Protein AF-A0A4U7D374-F1 (afdb_monomer_lite)

Radius of gyration: 14.39 Å; chains: 1; bounding box: 39×31×36 Å

pLDDT: mean 95.57, std 4.12, range [80.75, 98.75]

Structure (mmCIF, N/CA/C/O backbone):
data_AF-A0A4U7D374-F1
#
_entry.id   AF-A0A4U7D374-F1
#
loop_
_atom_site.group_PDB
_atom_site.id
_atom_site.type_symbol
_atom_site.label_atom_id
_atom_site.label_alt_id
_atom_site.label_comp_id
_atom_site.label_asym_id
_atom_site.label_entity_id
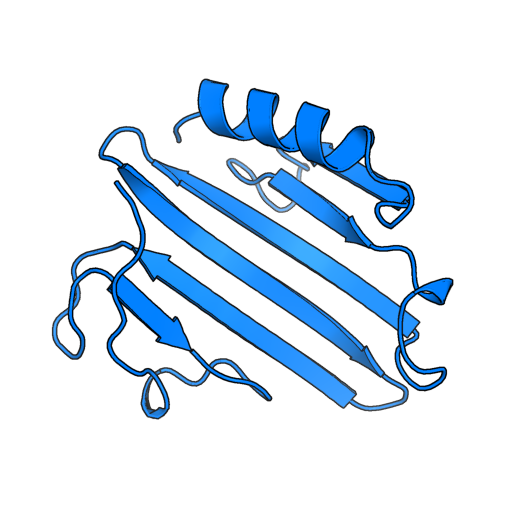_atom_site.label_seq_id
_atom_site.pdbx_PDB_ins_code
_atom_site.Cartn_x
_atom_site.Cartn_y
_atom_site.Cartn_z
_atom_site.occupancy
_atom_site.B_iso_or_equiv
_atom_site.auth_seq_id
_atom_site.auth_comp_id
_atom_site.auth_asym_id
_atom_site.auth_atom_id
_atom_site.pdbx_PDB_model_num
ATOM 1 N N . VAL A 1 1 ? 6.293 4.424 -13.997 1.00 95.56 1 VAL A N 1
ATOM 2 C CA . VAL A 1 1 ? 5.115 3.843 -13.308 1.00 95.56 1 VAL A CA 1
ATOM 3 C C . VAL A 1 1 ? 4.312 2.996 -14.286 1.00 95.56 1 VAL A C 1
ATOM 5 O O . VAL A 1 1 ? 4.240 3.368 -15.451 1.00 95.56 1 VAL A O 1
ATOM 8 N N . ASP A 1 2 ? 3.734 1.878 -13.850 1.00 98.31 2 ASP A N 1
ATOM 9 C CA . ASP A 1 2 ? 2.709 1.163 -14.621 1.00 98.31 2 ASP A CA 1
ATOM 10 C C . ASP A 1 2 ? 1.335 1.803 -14.368 1.00 98.31 2 ASP A C 1
ATOM 12 O O . ASP A 1 2 ? 0.600 1.471 -13.434 1.00 98.31 2 ASP A O 1
ATOM 16 N N . GLU A 1 3 ? 1.007 2.789 -15.197 1.00 98.25 3 GLU A N 1
ATOM 17 C CA . GLU A 1 3 ? -0.244 3.535 -15.104 1.00 98.25 3 GLU A CA 1
ATOM 18 C C . GLU A 1 3 ? -1.477 2.685 -15.439 1.00 98.25 3 GLU A C 1
ATOM 20 O O . GLU A 1 3 ? -2.541 2.891 -14.848 1.00 98.25 3 GLU A O 1
ATOM 25 N N . ALA A 1 4 ? -1.357 1.731 -16.365 1.00 98.38 4 ALA A N 1
ATOM 26 C CA . ALA A 1 4 ? -2.477 0.893 -16.777 1.00 98.38 4 ALA A CA 1
ATOM 27 C C . ALA A 1 4 ? -2.954 0.025 -15.605 1.00 98.38 4 ALA A C 1
ATOM 29 O O . ALA A 1 4 ? -4.156 -0.008 -15.312 1.00 98.38 4 ALA A O 1
ATOM 30 N N . THR A 1 5 ? -2.009 -0.579 -14.880 1.00 98.31 5 THR A N 1
ATOM 31 C CA . THR A 1 5 ? -2.282 -1.340 -13.657 1.00 98.31 5 THR A CA 1
ATOM 32 C C . THR A 1 5 ? -2.910 -0.459 -12.577 1.00 98.31 5 THR A C 1
ATOM 34 O O . THR A 1 5 ? -3.952 -0.818 -12.028 1.00 98.31 5 THR A O 1
ATOM 37 N N . LEU A 1 6 ? -2.372 0.737 -12.309 1.00 98.69 6 LEU A N 1
ATOM 38 C CA . LEU A 1 6 ? -2.948 1.630 -11.292 1.00 98.69 6 LEU A CA 1
ATOM 39 C C . LEU A 1 6 ? -4.353 2.135 -11.662 1.00 98.69 6 LEU A C 1
ATOM 41 O O . LEU A 1 6 ? -5.219 2.226 -10.791 1.00 98.69 6 LEU A O 1
ATOM 45 N N . ARG A 1 7 ? -4.633 2.405 -12.945 1.00 98.69 7 ARG A N 1
ATOM 46 C CA . ARG A 1 7 ? -5.988 2.739 -13.426 1.00 98.69 7 ARG A CA 1
ATOM 47 C C . ARG A 1 7 ? -6.956 1.572 -13.263 1.00 98.69 7 ARG A C 1
ATOM 49 O O . ARG A 1 7 ? -8.115 1.791 -12.909 1.00 98.69 7 ARG A O 1
ATOM 56 N N . TYR A 1 8 ? -6.508 0.350 -13.548 1.00 98.56 8 TYR A N 1
ATOM 57 C CA . TYR A 1 8 ? -7.304 -0.855 -13.327 1.00 98.56 8 TYR A CA 1
ATOM 58 C C . TYR A 1 8 ? -7.638 -1.029 -11.843 1.00 98.56 8 TYR A C 1
ATOM 60 O O . TYR A 1 8 ? -8.816 -1.132 -11.500 1.00 98.56 8 TYR A O 1
ATOM 68 N N . LEU A 1 9 ? -6.628 -0.964 -10.971 1.00 98.44 9 LEU A N 1
ATOM 69 C CA . LEU A 1 9 ? -6.801 -1.086 -9.525 1.00 98.44 9 LEU A CA 1
ATOM 70 C C . LEU A 1 9 ? -7.70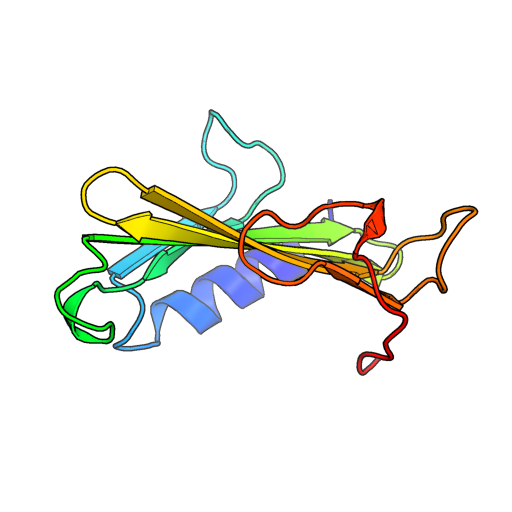0 0.017 -8.967 1.00 98.44 9 LEU A C 1
ATOM 72 O O . LEU A 1 9 ? -8.598 -0.285 -8.191 1.00 98.44 9 LEU A O 1
ATOM 76 N N . GLY A 1 10 ? -7.544 1.267 -9.413 1.00 98.69 10 GLY A N 1
ATOM 77 C CA . GLY A 1 10 ? -8.418 2.367 -8.999 1.00 98.69 10 GLY A CA 1
ATOM 78 C C . GLY A 1 10 ? -9.895 2.080 -9.287 1.00 98.69 10 GLY A C 1
ATOM 79 O O . GLY A 1 10 ? -10.741 2.249 -8.416 1.00 98.69 10 GLY A O 1
ATOM 80 N N . ARG A 1 11 ? -10.218 1.547 -10.474 1.00 98.62 11 ARG A N 1
ATOM 81 C CA . ARG A 1 11 ? -11.595 1.128 -10.793 1.00 98.62 11 ARG A CA 1
ATOM 82 C C . ARG A 1 11 ? -12.055 -0.084 -9.986 1.00 98.62 11 ARG A C 1
ATOM 84 O O . ARG A 1 11 ? -13.233 -0.163 -9.661 1.00 98.62 11 ARG A O 1
ATOM 91 N N . ALA A 1 12 ? -11.166 -1.039 -9.719 1.00 98.44 12 ALA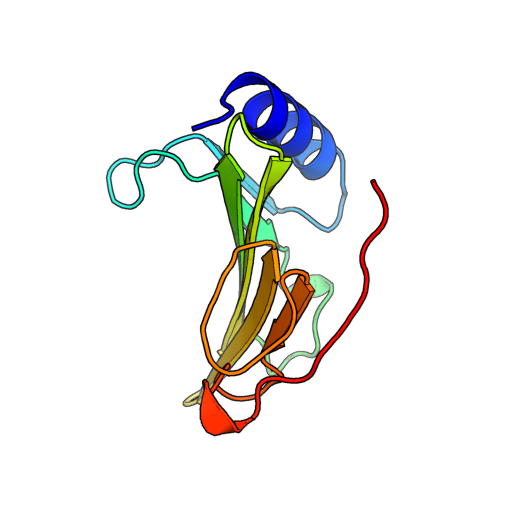 A N 1
ATOM 92 C CA . ALA A 1 12 ? -11.495 -2.232 -8.946 1.00 98.44 12 ALA A CA 1
ATOM 93 C C . ALA A 1 12 ? -11.802 -1.881 -7.481 1.00 98.44 12 ALA A C 1
ATOM 95 O O . ALA A 1 12 ? -12.838 -2.298 -6.970 1.00 98.44 12 ALA A O 1
ATOM 96 N N . PHE A 1 13 ? -10.962 -1.057 -6.847 1.00 98.38 13 PHE A N 1
ATOM 97 C CA . PHE A 1 13 ? -11.194 -0.540 -5.498 1.00 98.38 13 PHE A CA 1
ATOM 98 C C . PHE A 1 13 ? -12.453 0.319 -5.428 1.00 98.38 13 PHE A C 1
ATOM 100 O O . PHE A 1 13 ? -13.262 0.110 -4.540 1.00 98.38 13 PHE A O 1
ATOM 107 N N . GLY A 1 14 ? -12.687 1.215 -6.390 1.00 98.12 14 GLY A N 1
ATOM 108 C CA . GLY A 1 14 ? -13.876 2.078 -6.387 1.00 98.12 14 GLY A CA 1
ATOM 109 C C . GLY A 1 14 ? -15.225 1.353 -6.533 1.00 98.12 14 GLY A C 1
ATOM 110 O O . GLY A 1 14 ? -16.259 2.008 -6.527 1.00 98.12 14 GLY A O 1
ATOM 111 N N . ARG A 1 15 ? -15.236 0.024 -6.704 1.00 98.12 15 ARG A N 1
ATOM 112 C CA . ARG A 1 15 ? -16.446 -0.821 -6.720 1.00 98.12 15 ARG A CA 1
ATOM 113 C C . ARG A 1 15 ? -16.672 -1.576 -5.407 1.00 98.12 15 ARG A C 1
ATOM 115 O O . ARG A 1 15 ? -17.556 -2.424 -5.348 1.00 98.12 15 ARG A O 1
ATOM 122 N N . ARG A 1 16 ? -15.812 -1.363 -4.415 1.00 97.81 16 ARG A N 1
ATOM 123 C CA . ARG A 1 16 ? -15.860 -2.020 -3.111 1.00 97.81 16 ARG A CA 1
ATOM 124 C C . ARG A 1 16 ? -16.604 -1.127 -2.131 1.00 97.81 16 ARG A C 1
ATOM 126 O O . ARG A 1 16 ? -16.266 0.046 -2.028 1.00 97.81 16 ARG A O 1
ATOM 133 N N . ASP A 1 17 ? -17.563 -1.691 -1.404 1.00 96.31 17 ASP A N 1
ATOM 134 C CA . ASP A 1 17 ? -18.335 -0.951 -0.397 1.00 96.31 17 ASP A CA 1
ATOM 135 C C . ASP A 1 17 ? -17.440 -0.460 0.754 1.00 96.31 17 ASP A C 1
ATOM 137 O O . ASP A 1 17 ? -17.737 0.539 1.398 1.00 96.31 17 ASP A O 1
ATOM 141 N N . GLU A 1 18 ? -16.305 -1.129 0.976 1.00 95.81 18 GLU A N 1
ATOM 142 C CA . GLU A 1 18 ? -15.310 -0.767 1.987 1.00 95.81 18 GLU A CA 1
ATOM 143 C C . GLU A 1 18 ? -14.425 0.429 1.574 1.00 95.81 18 GLU A C 1
ATOM 145 O O . GLU A 1 18 ? -13.594 0.894 2.358 1.00 95.81 18 GLU A O 1
ATOM 150 N N . VAL A 1 19 ? -14.547 0.917 0.333 1.00 97.94 19 VAL A N 1
ATOM 151 C CA . VAL A 1 19 ? -13.735 2.007 -0.224 1.00 97.94 19 VAL A CA 1
ATOM 152 C C . VAL A 1 19 ? -14.579 3.267 -0.355 1.00 97.94 19 VAL A C 1
ATOM 154 O O . VAL A 1 19 ? -15.467 3.354 -1.198 1.00 97.94 19 VAL A O 1
ATOM 157 N N . SER A 1 20 ? -14.228 4.296 0.413 1.00 97.12 20 SER A N 1
ATOM 158 C CA . SER A 1 20 ? -14.897 5.598 0.340 1.00 97.12 20 SER A CA 1
ATOM 159 C C . SER A 1 20 ? -14.382 6.457 -0.817 1.00 97.12 20 SER A C 1
ATOM 161 O O . SER A 1 20 ? -15.129 7.247 -1.395 1.00 97.12 20 SER A O 1
ATOM 163 N N . GLN A 1 21 ? -13.101 6.323 -1.184 1.00 97.81 21 GLN A N 1
ATOM 164 C CA . GLN A 1 21 ? -12.514 7.120 -2.260 1.00 97.81 21 GLN A CA 1
ATOM 165 C C . GLN A 1 21 ? -11.301 6.450 -2.905 1.00 97.81 21 GLN A C 1
ATOM 167 O O . GLN A 1 21 ? -10.451 5.871 -2.234 1.00 97.81 21 GLN A O 1
ATOM 172 N N . THR A 1 22 ? -11.146 6.646 -4.215 1.00 98.50 22 THR A N 1
ATOM 173 C CA . THR A 1 22 ? -9.884 6.404 -4.928 1.00 98.50 22 THR A CA 1
ATOM 174 C C . THR A 1 22 ? -9.383 7.690 -5.573 1.00 98.50 22 THR A C 1
ATOM 176 O O . THR A 1 22 ? -10.165 8.415 -6.188 1.00 98.50 22 THR A O 1
ATOM 179 N N . SER A 1 23 ? -8.082 7.957 -5.492 1.00 98.31 23 SER A N 1
ATOM 180 C CA . SER A 1 23 ? -7.421 9.089 -6.139 1.00 98.31 23 SER A CA 1
ATOM 181 C C . SER A 1 23 ? -6.188 8.605 -6.894 1.00 98.31 23 SER A C 1
ATOM 183 O O . SER A 1 23 ? -5.216 8.133 -6.303 1.00 98.31 23 SER A O 1
ATOM 185 N N . LEU A 1 24 ? -6.246 8.687 -8.222 1.00 98.44 24 LEU A N 1
ATOM 186 C CA . LEU A 1 24 ? -5.137 8.328 -9.095 1.00 98.44 24 LEU A CA 1
ATOM 187 C C . LEU A 1 24 ? -4.242 9.550 -9.315 1.00 98.44 24 LEU A C 1
ATOM 189 O O . LEU A 1 24 ? -4.721 10.582 -9.776 1.00 98.44 24 LEU A O 1
ATOM 193 N N . PHE A 1 25 ? -2.951 9.398 -9.026 1.00 97.88 25 PHE A N 1
ATOM 194 C CA . PHE A 1 25 ? -1.920 10.431 -9.163 1.00 97.88 25 PHE A CA 1
ATOM 195 C C . PHE A 1 25 ? -2.281 11.757 -8.476 1.00 97.88 25 PHE A C 1
ATOM 197 O O . PHE A 1 25 ? -2.253 12.810 -9.117 1.00 97.88 25 PHE A O 1
ATOM 204 N N . PRO A 1 26 ? -2.620 11.735 -7.172 1.00 97.06 26 PRO A N 1
ATOM 205 C CA . PRO A 1 26 ? -2.870 12.969 -6.441 1.00 97.06 26 PRO A CA 1
ATOM 206 C C . PRO A 1 26 ? -1.616 13.852 -6.456 1.00 97.06 26 PRO A C 1
ATOM 208 O O . PRO A 1 26 ? -0.489 13.357 -6.400 1.00 97.06 26 PRO A O 1
ATOM 211 N N . THR A 1 27 ? -1.806 15.172 -6.480 1.00 95.50 27 THR A N 1
ATOM 212 C CA . THR A 1 27 ? -0.725 16.162 -6.647 1.00 95.50 27 THR A CA 1
ATOM 213 C C . THR A 1 27 ? 0.430 15.990 -5.655 1.00 95.50 27 THR A C 1
ATOM 215 O O . THR A 1 27 ? 1.581 16.235 -5.997 1.00 95.50 27 THR A O 1
ATOM 218 N N . ASN A 1 28 ? 0.146 15.549 -4.427 1.00 93.44 28 ASN A N 1
ATOM 219 C CA . ASN A 1 28 ? 1.152 15.341 -3.382 1.00 93.44 28 ASN A CA 1
ATOM 220 C C . ASN A 1 28 ? 1.841 13.964 -3.425 1.00 93.44 28 ASN A C 1
ATOM 222 O O . ASN A 1 28 ? 2.816 13.762 -2.705 1.00 93.44 28 ASN A O 1
ATOM 226 N N . LYS A 1 29 ? 1.336 13.011 -4.217 1.00 92.38 29 LYS A N 1
ATOM 227 C CA . LYS A 1 29 ? 1.890 11.657 -4.369 1.00 92.38 29 LYS A CA 1
ATOM 228 C C . LYS A 1 29 ? 1.814 11.240 -5.844 1.00 92.38 29 LYS A C 1
ATOM 230 O O . LYS A 1 29 ? 1.002 10.377 -6.199 1.00 92.38 29 LYS A O 1
ATOM 235 N N . PRO A 1 30 ? 2.635 11.854 -6.717 1.00 93.56 30 PRO A N 1
ATOM 236 C CA . PRO A 1 30 ? 2.669 11.484 -8.125 1.00 93.56 30 PRO A CA 1
ATOM 237 C C . PRO A 1 30 ? 3.017 9.999 -8.279 1.00 93.56 30 PRO A C 1
ATOM 239 O O . PRO A 1 30 ? 3.678 9.410 -7.423 1.00 93.56 30 PRO A O 1
ATOM 242 N N . GLU A 1 31 ? 2.555 9.392 -9.373 1.00 97.38 31 GLU A N 1
ATOM 243 C CA . GLU A 1 31 ? 2.779 7.972 -9.692 1.00 97.38 31 GLU A CA 1
ATOM 244 C C . GLU A 1 31 ? 2.186 6.956 -8.699 1.00 97.38 31 GLU A C 1
ATOM 246 O O . GLU A 1 31 ? 2.525 5.773 -8.751 1.00 97.38 31 GLU A O 1
ATOM 251 N N . ARG A 1 32 ? 1.291 7.388 -7.804 1.00 98.31 32 ARG A N 1
ATOM 252 C CA . ARG A 1 32 ? 0.591 6.502 -6.869 1.00 98.31 32 ARG A CA 1
ATOM 253 C C . ARG A 1 32 ? -0.912 6.472 -7.104 1.00 98.31 32 ARG A C 1
ATOM 255 O O . ARG A 1 32 ? -1.508 7.441 -7.570 1.00 98.31 32 ARG A O 1
ATOM 262 N N . LEU A 1 33 ? -1.526 5.365 -6.711 1.00 98.75 33 LEU A N 1
ATOM 263 C CA . LEU A 1 33 ? -2.947 5.290 -6.400 1.00 98.75 33 LEU A CA 1
ATOM 264 C C . LEU A 1 33 ? -3.105 5.424 -4.882 1.00 98.75 33 LEU A C 1
ATOM 266 O O . LEU A 1 33 ? -2.540 4.627 -4.136 1.00 98.75 33 LEU A O 1
ATOM 270 N N . ALA A 1 34 ? -3.871 6.414 -4.434 1.00 98.44 34 ALA A N 1
ATOM 271 C CA . ALA A 1 34 ? -4.330 6.512 -3.054 1.00 98.44 34 ALA A CA 1
ATOM 272 C C . ALA A 1 34 ? -5.764 5.978 -2.956 1.00 98.44 34 ALA A C 1
ATOM 274 O O . ALA A 1 34 ? -6.614 6.321 -3.779 1.00 98.44 34 ALA A O 1
ATOM 275 N N . VAL A 1 35 ? -6.033 5.150 -1.954 1.00 98.50 35 VAL A N 1
ATOM 276 C CA . VAL A 1 35 ? -7.357 4.596 -1.663 1.00 98.50 35 VAL A CA 1
ATOM 277 C C . VAL A 1 35 ? -7.685 4.927 -0.217 1.00 98.50 35 VAL A C 1
ATOM 279 O O . VAL A 1 35 ? -6.919 4.572 0.672 1.00 98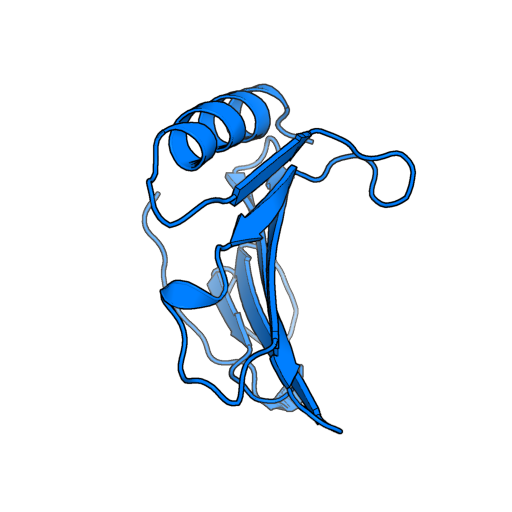.50 35 VAL A O 1
ATOM 282 N N . THR A 1 36 ? -8.799 5.599 0.027 1.00 97.75 36 THR A N 1
ATOM 283 C CA . THR A 1 36 ? -9.333 5.815 1.374 1.00 97.75 36 THR A CA 1
ATOM 284 C C . THR A 1 36 ? -10.350 4.719 1.647 1.00 97.75 36 THR A C 1
ATOM 286 O O . THR A 1 36 ? -11.260 4.508 0.842 1.00 97.75 36 THR A O 1
ATOM 289 N N . LEU A 1 37 ? -10.172 4.003 2.755 1.00 97.00 37 LEU A N 1
ATOM 290 C CA . LEU A 1 37 ? -11.140 3.009 3.203 1.00 97.00 37 LEU A CA 1
ATOM 291 C C . LEU A 1 37 ? -12.160 3.677 4.117 1.00 97.00 37 LEU A C 1
ATOM 293 O O . LEU A 1 37 ? -11.859 4.669 4.785 1.00 97.00 37 LEU A O 1
ATOM 297 N N . ASP A 1 38 ? -13.368 3.141 4.121 1.00 94.12 38 ASP A N 1
ATOM 298 C CA . ASP A 1 38 ? -14.397 3.580 5.044 1.00 94.12 38 ASP A CA 1
ATOM 299 C C . ASP A 1 38 ? -14.072 3.078 6.467 1.00 94.12 38 ASP A C 1
ATOM 301 O O . ASP A 1 38 ? -13.761 1.902 6.699 1.00 94.12 38 ASP A O 1
ATOM 305 N N . ALA A 1 39 ? -14.072 4.009 7.422 1.00 87.00 39 ALA A N 1
ATOM 306 C CA . ALA A 1 39 ? -13.739 3.737 8.814 1.00 87.00 39 ALA A CA 1
ATOM 307 C C . ALA A 1 39 ? -14.809 2.880 9.507 1.00 87.00 39 ALA A C 1
ATOM 309 O O . ALA A 1 39 ? -14.478 2.195 10.470 1.00 87.00 39 ALA A O 1
ATOM 310 N N . GLU A 1 40 ? -16.046 2.839 8.996 1.00 90.44 40 GLU A N 1
ATOM 311 C CA . GLU A 1 40 ? -17.123 1.999 9.542 1.00 90.44 40 GLU A CA 1
ATOM 312 C C . GLU A 1 40 ? -16.798 0.496 9.473 1.00 90.44 40 GLU A C 1
ATOM 314 O O . GLU A 1 40 ? -17.294 -0.290 10.279 1.00 90.44 40 GLU A O 1
ATOM 319 N N . TYR A 1 41 ? -15.904 0.091 8.564 1.00 89.88 41 TYR A N 1
ATOM 320 C CA . TYR A 1 41 ? -15.415 -1.289 8.457 1.00 89.88 41 TYR A CA 1
ATOM 321 C C . TYR A 1 41 ? -14.230 -1.596 9.388 1.00 89.88 41 TYR A C 1
ATOM 323 O O . TYR A 1 41 ? -13.654 -2.684 9.318 1.00 89.88 41 TYR A O 1
ATOM 331 N N . HIS A 1 42 ? -13.838 -0.656 10.250 1.00 86.81 42 HIS A N 1
ATOM 332 C CA . HIS A 1 42 ? -12.700 -0.782 11.156 1.00 86.81 42 HIS A CA 1
ATOM 333 C C . HIS A 1 42 ? -13.146 -0.643 12.622 1.00 86.81 42 HIS A C 1
ATOM 335 O O . HIS A 1 42 ? -14.202 -0.079 12.904 1.00 86.81 42 HIS A O 1
ATOM 341 N N . PRO A 1 43 ? -12.364 -1.155 13.594 1.00 88.44 43 PRO A N 1
ATOM 342 C CA . PRO A 1 43 ? -12.670 -0.949 15.009 1.00 88.44 43 PRO A CA 1
ATOM 343 C C . PRO A 1 43 ? -12.792 0.542 15.349 1.00 88.44 43 PRO A C 1
ATOM 345 O O . PRO A 1 43 ? -11.986 1.329 14.862 1.00 88.44 43 PRO A O 1
ATOM 348 N N . GLU A 1 44 ? -13.703 0.910 16.260 1.00 80.75 44 GLU A N 1
ATOM 349 C CA . GLU A 1 44 ? -14.054 2.312 16.588 1.00 80.75 44 GLU A CA 1
ATOM 350 C C . GLU A 1 44 ? -12.857 3.233 16.893 1.00 80.75 44 GLU A C 1
ATOM 352 O O . GLU A 1 44 ? -12.913 4.443 16.691 1.00 80.75 44 GLU A O 1
ATOM 357 N N . LEU A 1 45 ? -11.744 2.673 17.375 1.00 83.19 45 LEU A N 1
ATOM 358 C CA . LEU A 1 45 ? -10.521 3.424 17.670 1.00 83.19 45 LEU A CA 1
ATOM 359 C C . LEU A 1 45 ? -9.754 3.883 16.418 1.00 83.19 45 LEU A C 1
ATOM 361 O O . LEU A 1 45 ? -8.792 4.643 16.549 1.00 83.19 45 LEU A O 1
ATOM 365 N N . VAL A 1 46 ? -10.124 3.412 15.227 1.00 87.56 46 VAL A N 1
ATOM 366 C CA . VAL A 1 46 ? -9.483 3.719 13.947 1.00 87.56 46 VAL A CA 1
ATOM 367 C C . VAL A 1 46 ? -10.303 4.777 13.210 1.00 87.56 46 VAL A C 1
ATOM 369 O O . VAL A 1 46 ? -11.402 4.514 12.746 1.00 87.56 46 VAL A O 1
ATOM 372 N N . GLY A 1 47 ? -9.758 5.988 13.090 1.00 87.56 47 GLY A N 1
ATOM 373 C CA . GLY A 1 47 ? -10.478 7.126 12.510 1.00 87.56 47 GLY A CA 1
ATOM 374 C C . GLY A 1 47 ? -10.235 7.344 11.017 1.00 87.56 47 GLY A C 1
ATOM 375 O O . GLY A 1 47 ? -11.120 7.816 10.314 1.00 87.56 47 GLY A O 1
ATOM 376 N N . VAL A 1 48 ? -9.032 7.050 10.515 1.00 91.31 48 VAL A N 1
ATOM 377 C CA . VAL A 1 48 ? -8.712 7.182 9.083 1.00 91.31 48 VAL A CA 1
ATOM 378 C C . VAL A 1 48 ? -7.888 5.993 8.648 1.00 91.31 48 VAL A C 1
ATOM 380 O O . VAL A 1 48 ? -6.886 5.685 9.296 1.00 91.31 48 VAL A O 1
ATOM 383 N N . VAL A 1 49 ? -8.266 5.394 7.523 1.00 95.81 49 VAL A N 1
ATOM 384 C CA . VAL A 1 49 ? -7.540 4.281 6.917 1.00 95.81 49 VAL A CA 1
ATOM 385 C C . VAL A 1 49 ? -7.317 4.541 5.438 1.00 95.81 49 VAL A C 1
ATOM 387 O O . VAL A 1 49 ? -8.221 4.977 4.725 1.00 95.81 49 VAL A O 1
ATOM 390 N N . SER A 1 50 ? -6.103 4.280 4.966 1.00 96.75 50 SER A N 1
ATOM 391 C CA . SER A 1 50 ? -5.770 4.428 3.555 1.00 96.75 50 SER A CA 1
ATOM 392 C C . SER A 1 50 ? -4.784 3.379 3.071 1.00 96.75 50 SER A C 1
ATOM 394 O O . SER A 1 50 ? -3.867 3.006 3.803 1.00 96.75 50 SER A O 1
ATOM 396 N N . LEU A 1 51 ? -4.909 3.004 1.802 1.00 98.25 51 LEU A N 1
ATOM 397 C CA . LEU A 1 51 ? -3.876 2.307 1.050 1.00 98.25 51 LEU A CA 1
ATOM 398 C C . LEU A 1 51 ? -3.170 3.273 0.095 1.00 98.25 51 LEU A C 1
ATOM 400 O O . LEU A 1 51 ? -3.793 4.132 -0.531 1.00 98.25 51 LEU A O 1
ATOM 404 N N . GLU A 1 52 ? -1.869 3.084 -0.071 1.00 98.38 52 GLU A N 1
ATOM 405 C CA . GLU A 1 52 ? -1.082 3.701 -1.133 1.00 98.38 52 GLU A CA 1
ATOM 406 C C . GLU A 1 52 ? -0.419 2.623 -1.971 1.00 98.38 52 GLU A C 1
ATOM 408 O O . GLU A 1 52 ? 0.292 1.776 -1.439 1.00 98.38 52 GLU A O 1
ATOM 413 N N . LEU A 1 53 ? -0.629 2.673 -3.282 1.00 98.62 53 LEU A N 1
ATOM 414 C CA . LEU A 1 53 ? -0.089 1.700 -4.218 1.00 98.62 53 LEU A CA 1
ATOM 415 C C . LEU A 1 53 ? 0.789 2.400 -5.249 1.00 98.62 53 LEU A C 1
ATOM 417 O O . LEU A 1 53 ? 0.402 3.419 -5.826 1.00 98.62 53 LEU A O 1
ATOM 421 N N . ARG A 1 54 ? 1.947 1.811 -5.533 1.00 98.50 54 ARG A N 1
ATOM 422 C CA . ARG A 1 54 ? 2.795 2.139 -6.680 1.00 98.50 54 ARG A CA 1
ATOM 423 C C . ARG A 1 54 ? 3.131 0.847 -7.407 1.00 98.50 54 ARG A C 1
ATOM 425 O O . ARG A 1 54 ? 3.577 -0.102 -6.775 1.00 98.50 54 ARG A O 1
ATOM 432 N N . ALA A 1 55 ? 2.930 0.831 -8.718 1.00 98.31 55 ALA A N 1
ATOM 433 C CA . ALA A 1 55 ? 3.273 -0.290 -9.586 1.00 98.31 55 ALA A CA 1
ATOM 434 C C . ALA A 1 55 ? 4.307 0.163 -10.623 1.00 98.31 55 ALA A C 1
ATOM 436 O O . ALA A 1 55 ? 4.243 1.294 -11.125 1.00 98.31 55 ALA A O 1
ATOM 437 N N . TYR A 1 56 ? 5.256 -0.705 -10.948 1.00 98.00 56 TYR A N 1
ATOM 438 C CA . TYR A 1 56 ? 6.304 -0.451 -11.930 1.00 98.00 56 TYR A CA 1
ATOM 439 C C . TYR A 1 56 ? 6.149 -1.391 -13.127 1.00 98.00 56 TYR A C 1
ATOM 441 O O . TYR A 1 56 ? 5.656 -2.508 -13.012 1.00 98.00 56 TYR A O 1
ATOM 449 N N . THR A 1 57 ? 6.599 -0.948 -14.299 1.00 97.56 57 THR A N 1
ATOM 450 C CA . THR A 1 57 ? 6.447 -1.693 -15.563 1.00 97.56 57 THR A CA 1
ATOM 451 C C . THR A 1 57 ? 7.280 -2.977 -15.625 1.00 97.56 57 THR A C 1
ATOM 453 O O . THR A 1 57 ? 7.082 -3.787 -16.520 1.00 97.56 57 THR A O 1
ATOM 456 N N . ASN A 1 58 ? 8.217 -3.165 -14.693 1.00 96.19 58 ASN A N 1
ATOM 457 C C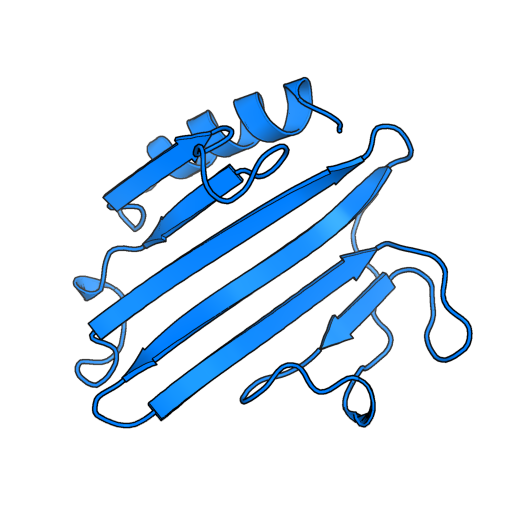A . ASN A 1 58 ? 9.020 -4.380 -14.527 1.00 96.19 58 ASN A CA 1
ATOM 458 C C . ASN A 1 58 ? 8.363 -5.413 -13.581 1.00 96.19 58 ASN A C 1
ATOM 460 O O . ASN A 1 58 ? 8.988 -6.420 -13.247 1.00 96.19 58 ASN A O 1
ATOM 464 N N . GLY A 1 59 ? 7.131 -5.158 -13.126 1.00 96.19 59 GLY A N 1
ATOM 465 C CA . GLY A 1 59 ? 6.393 -6.026 -12.207 1.00 96.19 59 GLY A CA 1
ATOM 466 C C . GLY A 1 59 ? 6.690 -5.794 -10.723 1.00 96.19 59 GLY A C 1
ATOM 467 O O . GLY A 1 59 ? 6.093 -6.471 -9.887 1.00 96.19 59 GLY A O 1
ATOM 468 N N . ASP A 1 60 ? 7.570 -4.850 -10.380 1.00 98.00 60 ASP A N 1
ATOM 469 C CA . ASP A 1 60 ? 7.770 -4.418 -8.995 1.00 98.00 60 ASP A CA 1
ATOM 470 C C . ASP A 1 60 ? 6.571 -3.609 -8.488 1.00 98.00 60 ASP A C 1
ATOM 472 O O . ASP A 1 60 ? 5.825 -2.994 -9.265 1.00 98.00 60 ASP A O 1
ATOM 476 N N . PHE A 1 61 ? 6.410 -3.546 -7.166 1.00 98.25 61 PHE A N 1
ATOM 477 C CA . PHE A 1 61 ? 5.392 -2.710 -6.538 1.00 98.25 61 PHE A CA 1
ATOM 478 C C . PHE A 1 61 ? 5.720 -2.346 -5.088 1.00 98.25 61 PHE A C 1
ATOM 480 O O . PHE A 1 61 ? 6.506 -3.011 -4.417 1.00 98.25 61 PHE A O 1
ATOM 487 N N . HIS A 1 62 ? 5.028 -1.317 -4.600 1.00 98.12 62 HIS A N 1
ATOM 488 C CA . HIS A 1 62 ? 4.895 -1.002 -3.180 1.00 98.12 62 HIS A CA 1
ATOM 489 C C . HIS A 1 62 ? 3.419 -0.819 -2.847 1.00 98.12 62 HIS A C 1
ATOM 491 O O . HIS A 1 62 ? 2.722 -0.059 -3.527 1.00 98.12 62 HIS A O 1
ATOM 497 N N . VAL A 1 63 ? 2.956 -1.461 -1.780 1.00 98.44 63 VAL A N 1
ATOM 498 C CA . VAL A 1 63 ? 1.623 -1.255 -1.209 1.00 98.44 63 VAL A CA 1
ATOM 499 C C . VAL A 1 63 ? 1.785 -0.923 0.261 1.00 98.44 63 VAL A C 1
ATOM 501 O O . VAL A 1 63 ? 2.304 -1.733 1.016 1.00 98.44 63 VAL A O 1
ATOM 504 N N . SER A 1 64 ? 1.355 0.258 0.687 1.00 98.31 64 SER A N 1
ATOM 505 C CA . SER A 1 64 ? 1.372 0.672 2.093 1.00 98.31 64 SER A CA 1
ATOM 506 C C . SER A 1 64 ? -0.046 0.779 2.625 1.00 98.31 64 SER A C 1
ATOM 508 O O . SER A 1 64 ? -0.893 1.405 1.994 1.00 98.31 64 SER A O 1
ATOM 510 N N . TYR A 1 65 ? -0.291 0.197 3.793 1.00 98.00 65 TYR A N 1
ATOM 511 C CA . TYR A 1 65 ? -1.477 0.459 4.598 1.00 98.00 65 TYR A CA 1
ATOM 512 C C . TYR A 1 65 ? -1.126 1.480 5.672 1.00 98.00 65 TYR A C 1
ATOM 514 O O . TYR A 1 65 ? -0.080 1.379 6.314 1.00 98.00 65 TYR A O 1
ATOM 522 N N . HIS A 1 66 ? -2.009 2.447 5.888 1.00 96.88 66 HIS A N 1
ATOM 523 C CA . HIS A 1 66 ? -1.895 3.423 6.958 1.00 96.88 66 HIS A CA 1
ATOM 524 C C . HIS A 1 66 ? -3.209 3.512 7.713 1.00 96.88 66 HIS A C 1
ATOM 526 O O . HIS A 1 66 ? -4.262 3.690 7.105 1.00 96.88 66 HIS A O 1
ATOM 532 N N . GLU A 1 67 ? -3.122 3.500 9.036 1.00 95.75 67 GLU A N 1
ATOM 533 C CA . GLU A 1 67 ? -4.238 3.819 9.911 1.00 95.75 67 GLU A CA 1
ATOM 534 C C . GLU A 1 67 ? -3.853 4.900 10.918 1.00 95.75 67 GLU A C 1
ATOM 536 O O . GLU A 1 67 ? -2.725 4.962 11.418 1.00 95.75 67 GLU A O 1
ATOM 541 N N . ARG A 1 68 ? -4.811 5.772 11.218 1.00 93.50 68 ARG A N 1
ATOM 542 C CA . ARG A 1 68 ? -4.712 6.772 12.278 1.00 93.50 68 ARG A CA 1
ATOM 543 C C . ARG A 1 68 ? -5.760 6.470 13.333 1.00 93.50 68 ARG A C 1
ATOM 545 O O . ARG A 1 68 ? -6.948 6.385 13.028 1.00 93.50 68 ARG A O 1
ATOM 552 N N . ARG A 1 69 ? -5.300 6.354 14.571 1.00 89.50 69 ARG A N 1
ATOM 553 C CA . ARG A 1 69 ? -6.097 6.190 15.787 1.00 89.50 69 ARG A CA 1
ATOM 554 C C . ARG A 1 69 ? -5.974 7.453 16.640 1.00 89.50 69 ARG A C 1
ATOM 556 O O . ARG A 1 69 ? -5.138 8.316 16.359 1.00 89.50 69 ARG A O 1
ATOM 563 N N . ALA A 1 70 ? -6.780 7.578 17.692 1.00 84.44 70 ALA A N 1
ATOM 564 C CA . ALA A 1 70 ? -6.635 8.675 18.650 1.00 84.44 70 ALA A CA 1
ATOM 565 C C . ALA A 1 70 ? -5.239 8.635 19.310 1.00 84.44 70 ALA A C 1
ATOM 567 O O . ALA A 1 70 ? -4.978 7.810 20.179 1.00 84.44 70 ALA A O 1
ATOM 568 N N . GLY A 1 71 ? -4.335 9.511 18.861 1.00 83.06 71 GLY A N 1
ATOM 569 C CA . GLY A 1 71 ? -2.964 9.627 19.373 1.00 83.06 71 GLY A CA 1
ATOM 570 C C . GLY A 1 71 ? -1.937 8.639 18.802 1.00 83.06 71 GLY A C 1
ATOM 571 O O . GLY A 1 71 ? -0.786 8.698 19.218 1.00 83.06 71 GLY A O 1
ATOM 572 N N . ASP A 1 72 ? -2.306 7.771 17.852 1.00 90.81 72 ASP A N 1
ATOM 573 C CA . ASP A 1 72 ? -1.409 6.740 17.301 1.00 90.81 72 ASP A CA 1
ATOM 574 C C . ASP A 1 72 ? -1.532 6.647 15.769 1.00 90.81 72 ASP A C 1
ATOM 576 O O . ASP A 1 72 ? -2.602 6.866 15.191 1.00 90.81 72 ASP A O 1
ATOM 580 N N . ARG A 1 73 ? -0.428 6.330 15.092 1.00 93.44 73 ARG A N 1
ATOM 581 C CA . ARG A 1 73 ? -0.391 6.061 13.651 1.00 93.44 73 ARG A CA 1
ATOM 582 C C . ARG A 1 73 ? 0.281 4.723 13.450 1.00 93.44 73 ARG A C 1
ATOM 584 O O . ARG A 1 73 ? 1.408 4.536 13.892 1.00 93.44 73 ARG A O 1
ATOM 591 N N . ARG A 1 74 ? -0.375 3.849 12.692 1.00 95.62 74 ARG A N 1
ATOM 592 C CA . ARG A 1 74 ? 0.201 2.561 12.334 1.00 95.62 74 ARG A CA 1
ATOM 593 C C . ARG A 1 74 ? 0.272 2.359 10.837 1.00 95.62 74 ARG A C 1
ATOM 595 O O . ARG A 1 74 ? -0.494 2.952 10.075 1.00 95.62 74 ARG A O 1
ATOM 602 N N . GLN A 1 75 ? 1.222 1.543 10.418 1.00 97.88 75 GLN A N 1
ATOM 603 C CA . GLN A 1 75 ? 1.429 1.188 9.030 1.00 97.88 75 GLN A CA 1
ATOM 604 C C . GLN A 1 75 ? 2.063 -0.189 8.877 1.00 97.88 75 GLN A C 1
ATOM 606 O O . GLN A 1 75 ? 2.836 -0.632 9.719 1.00 97.88 75 GLN A O 1
ATOM 611 N N . CYS A 1 76 ? 1.749 -0.834 7.766 1.00 98.50 76 CYS A N 1
ATOM 612 C CA . CYS A 1 76 ? 2.478 -1.984 7.249 1.00 98.50 76 CYS A CA 1
ATOM 613 C C . CYS A 1 76 ? 2.654 -1.818 5.739 1.00 98.50 76 CYS A C 1
ATOM 615 O O . CYS A 1 76 ? 2.000 -0.970 5.116 1.00 98.50 76 CYS A O 1
ATOM 617 N N . ARG A 1 77 ? 3.561 -2.594 5.146 1.00 98.25 77 ARG A N 1
ATOM 618 C CA . ARG A 1 77 ? 3.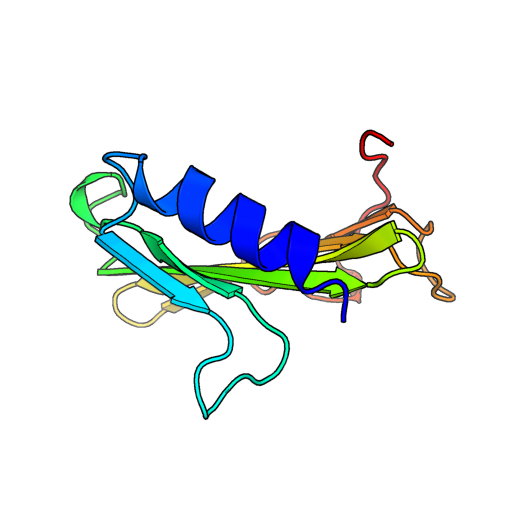894 -2.476 3.725 1.00 98.25 77 ARG A CA 1
ATOM 619 C C . ARG A 1 77 ? 4.185 -3.833 3.099 1.00 98.25 77 ARG A C 1
ATOM 621 O O . ARG A 1 77 ? 4.854 -4.659 3.708 1.00 98.25 77 ARG A O 1
ATOM 628 N N . TRP A 1 78 ? 3.703 -4.039 1.881 1.00 98.56 78 TRP A N 1
ATOM 629 C CA . TRP A 1 78 ? 4.052 -5.166 1.021 1.00 98.56 78 TRP A CA 1
ATOM 630 C C . TRP A 1 78 ? 4.841 -4.639 -0.164 1.00 98.56 78 TRP A C 1
ATOM 632 O O . TRP A 1 78 ? 4.374 -3.740 -0.867 1.00 98.56 78 TRP A O 1
ATOM 642 N N . ASP A 1 79 ? 6.009 -5.217 -0.394 1.00 98.31 79 ASP A N 1
ATOM 643 C CA . ASP A 1 79 ? 6.947 -4.736 -1.393 1.00 98.31 79 ASP A CA 1
ATOM 644 C C . ASP A 1 79 ? 7.463 -5.876 -2.258 1.00 98.31 79 ASP A C 1
ATOM 646 O O . ASP A 1 79 ? 7.809 -6.949 -1.763 1.00 98.31 79 ASP A O 1
ATOM 650 N N . ARG A 1 80 ? 7.561 -5.595 -3.555 1.00 98.19 80 ARG A N 1
ATOM 651 C CA . ARG A 1 80 ? 8.301 -6.392 -4.526 1.00 98.19 80 ARG A CA 1
ATOM 652 C C . ARG A 1 80 ? 9.361 -5.494 -5.144 1.00 98.19 80 ARG A C 1
ATOM 654 O O . ARG A 1 80 ? 9.012 -4.655 -5.970 1.00 98.19 80 ARG A O 1
ATOM 661 N N . HIS A 1 81 ? 10.612 -5.635 -4.720 1.00 97.31 81 HIS A N 1
ATOM 662 C CA . HIS A 1 81 ? 11.787 -4.998 -5.321 1.00 97.31 81 HIS A CA 1
ATOM 663 C C . HIS A 1 81 ? 13.078 -5.630 -4.791 1.00 97.31 81 HIS A C 1
ATOM 665 O O . HIS A 1 81 ? 13.111 -6.176 -3.690 1.00 97.31 81 HIS A O 1
ATOM 671 N N . ASP A 1 82 ? 14.168 -5.499 -5.541 1.00 95.94 82 ASP A N 1
ATOM 672 C CA . ASP A 1 82 ? 15.476 -5.965 -5.083 1.00 95.94 82 ASP A CA 1
ATOM 673 C C . ASP A 1 82 ? 16.019 -5.075 -3.950 1.00 95.94 82 ASP A C 1
ATOM 675 O O . ASP A 1 82 ? 15.903 -3.845 -3.993 1.00 95.94 82 ASP A O 1
ATOM 679 N N . GLN A 1 83 ? 16.616 -5.694 -2.926 1.00 91.56 83 GLN A N 1
ATOM 680 C CA . GLN A 1 83 ? 17.301 -5.012 -1.822 1.00 91.56 83 GLN A CA 1
ATOM 681 C C . GLN A 1 83 ? 18.299 -5.946 -1.107 1.00 91.56 83 GLN A C 1
ATOM 683 O O . GLN A 1 83 ? 18.216 -7.160 -1.277 1.00 91.56 83 GLN A O 1
ATOM 688 N N . PRO A 1 84 ? 19.256 -5.427 -0.310 1.00 91.25 84 PRO A N 1
ATOM 689 C CA . PRO A 1 84 ? 20.359 -6.243 0.204 1.00 91.25 84 PRO A CA 1
ATOM 690 C C . PRO A 1 84 ? 20.029 -7.104 1.436 1.00 91.25 84 PRO A C 1
ATOM 692 O O . PRO A 1 84 ? 20.855 -7.930 1.812 1.00 91.25 84 PRO A O 1
ATOM 695 N N . HIS A 1 85 ? 18.883 -6.903 2.096 1.00 89.50 85 HIS A N 1
ATOM 696 C CA . HIS A 1 85 ? 18.582 -7.518 3.402 1.00 89.50 85 HIS A CA 1
ATOM 697 C C . HIS A 1 85 ? 17.361 -8.451 3.424 1.00 89.50 85 HIS A C 1
ATOM 699 O O . HIS A 1 85 ? 17.184 -9.179 4.395 1.00 89.50 85 HIS A O 1
ATOM 705 N N . ASN A 1 86 ? 16.544 -8.467 2.372 1.00 94.19 86 ASN A N 1
ATOM 706 C CA . ASN A 1 86 ? 15.416 -9.384 2.222 1.00 94.19 86 ASN A CA 1
ATOM 707 C C . ASN A 1 86 ? 15.345 -9.878 0.779 1.00 94.19 86 ASN A C 1
ATOM 709 O O . ASN A 1 86 ? 15.916 -9.278 -0.133 1.00 94.19 86 ASN A O 1
ATOM 713 N N . THR A 1 87 ? 14.595 -10.954 0.576 1.00 95.50 87 THR A N 1
ATOM 714 C CA . THR A 1 87 ? 14.179 -11.395 -0.756 1.00 95.50 87 THR A CA 1
ATOM 715 C C . THR A 1 87 ? 13.375 -10.309 -1.482 1.00 95.50 87 THR A C 1
ATOM 717 O O . THR A 1 87 ? 12.844 -9.377 -0.868 1.00 95.50 87 THR A O 1
ATOM 720 N N . ARG A 1 88 ? 13.284 -10.436 -2.817 1.00 96.69 88 ARG A N 1
ATOM 721 C CA . ARG A 1 88 ? 12.583 -9.473 -3.681 1.00 96.69 88 ARG A CA 1
ATOM 722 C C . ARG A 1 88 ? 11.168 -9.178 -3.178 1.00 96.69 88 ARG A C 1
ATOM 724 O O . ARG A 1 88 ? 10.765 -8.022 -3.153 1.00 96.69 88 ARG A O 1
ATOM 731 N N . ASP A 1 89 ? 10.455 -10.207 -2.730 1.00 98.44 89 ASP A N 1
ATOM 732 C CA . ASP A 1 89 ? 9.141 -10.089 -2.104 1.00 98.44 89 ASP A CA 1
ATOM 733 C C . ASP A 1 89 ? 9.284 -10.066 -0.578 1.00 98.44 89 ASP A C 1
ATOM 735 O O . ASP A 1 89 ? 9.753 -11.021 0.036 1.00 98.44 89 ASP A O 1
ATOM 739 N N . HIS A 1 90 ? 8.841 -8.995 0.070 1.00 98.25 90 HIS A N 1
ATOM 740 C CA . HIS A 1 90 ? 8.941 -8.878 1.524 1.00 98.25 90 HIS A CA 1
ATOM 741 C C . HIS A 1 90 ? 7.794 -8.055 2.113 1.00 98.25 90 HIS A C 1
ATOM 743 O O . HIS A 1 90 ? 7.067 -7.343 1.411 1.00 98.25 90 HIS A O 1
ATOM 749 N N . PHE A 1 91 ? 7.580 -8.222 3.416 1.00 98.44 91 PHE A N 1
ATOM 750 C CA . PHE A 1 91 ? 6.526 -7.572 4.184 1.00 98.44 91 PHE A CA 1
ATOM 751 C C . PHE A 1 91 ? 7.115 -6.849 5.391 1.00 98.44 91 PHE A C 1
ATOM 753 O O . PHE A 1 91 ? 7.835 -7.446 6.188 1.00 98.44 91 PHE A O 1
ATOM 760 N N . HIS A 1 92 ? 6.745 -5.585 5.555 1.00 98.31 92 HIS A N 1
ATOM 761 C CA . HIS A 1 92 ? 7.024 -4.796 6.743 1.00 98.31 92 HIS A CA 1
ATOM 762 C C . HIS A 1 92 ? 5.781 -4.791 7.646 1.00 98.31 92 HIS A C 1
ATOM 764 O O . HIS A 1 92 ? 4.743 -4.262 7.229 1.00 98.31 92 HIS A O 1
ATOM 770 N N . PRO A 1 93 ? 5.838 -5.374 8.855 1.00 98.19 93 PRO A N 1
ATOM 771 C CA . PRO A 1 93 ? 4.675 -5.513 9.723 1.00 98.19 93 PRO A CA 1
ATOM 772 C C . PRO A 1 93 ? 4.250 -4.201 10.398 1.00 98.19 93 PRO A C 1
ATOM 774 O O . PRO A 1 93 ? 4.991 -3.223 10.449 1.00 98.19 93 PRO A O 1
ATOM 777 N N . LEU A 1 94 ? 3.033 -4.211 10.954 1.00 96.19 94 LEU A N 1
ATOM 778 C CA . LEU A 1 94 ? 2.604 -3.230 11.955 1.00 96.19 94 LEU A CA 1
ATOM 779 C C . LEU A 1 94 ? 3.503 -3.327 13.207 1.00 96.19 94 LEU A C 1
ATOM 781 O O . LEU A 1 94 ? 3.986 -4.419 13.511 1.00 96.19 94 LEU A O 1
ATOM 785 N N . PRO A 1 95 ? 3.646 -2.243 13.991 1.00 96.19 95 PRO A N 1
ATOM 786 C CA . PRO A 1 95 ? 2.909 -0.983 13.881 1.00 96.19 95 PRO A CA 1
ATOM 787 C C . PRO A 1 95 ? 3.536 0.058 12.952 1.00 96.19 95 PRO A C 1
ATOM 789 O O . PRO A 1 95 ? 2.853 1.007 12.601 1.00 96.19 95 PRO A O 1
ATOM 792 N N . ASP A 1 96 ? 4.788 -0.067 12.550 1.00 96.81 96 ASP A N 1
ATOM 793 C CA . ASP A 1 96 ? 5.565 1.056 12.012 1.00 96.81 96 ASP A CA 1
ATOM 794 C C . ASP A 1 96 ? 6.215 0.781 10.656 1.00 96.81 96 ASP A C 1
ATOM 796 O O . ASP A 1 96 ? 6.791 1.701 10.072 1.00 96.81 96 ASP A O 1
ATOM 800 N N . ALA A 1 97 ? 6.053 -0.425 10.109 1.00 97.25 97 ALA A N 1
ATOM 801 C CA . ALA A 1 97 ? 6.722 -0.873 8.897 1.00 97.25 97 ALA A CA 1
ATOM 802 C C . ALA A 1 97 ? 8.256 -0.722 8.963 1.00 97.25 97 ALA A C 1
ATOM 804 O O . ALA A 1 97 ? 8.890 -0.408 7.951 1.00 97.25 97 ALA A O 1
ATOM 805 N N . ASP A 1 98 ? 8.854 -0.932 10.140 1.00 96.44 98 ASP A N 1
ATOM 806 C CA . ASP A 1 98 ? 10.303 -0.841 10.322 1.00 96.44 98 ASP A CA 1
ATOM 807 C C . ASP A 1 98 ? 11.045 -1.801 9.371 1.00 96.44 98 ASP A C 1
ATOM 809 O O . ASP A 1 98 ? 10.658 -2.956 9.170 1.00 96.44 98 ASP A O 1
ATOM 813 N N . THR A 1 99 ? 12.123 -1.314 8.758 1.00 94.25 99 THR A N 1
ATOM 814 C CA . THR A 1 99 ? 13.000 -2.104 7.885 1.00 94.25 99 THR A CA 1
ATOM 815 C C . THR A 1 99 ? 13.657 -3.267 8.622 1.00 94.25 99 THR A C 1
ATOM 817 O O . THR A 1 99 ? 13.817 -4.340 8.054 1.00 94.25 99 THR A O 1
ATOM 820 N N . THR A 1 100 ? 14.008 -3.090 9.893 1.00 95.62 100 THR A N 1
ATOM 821 C CA . THR A 1 100 ? 14.614 -4.138 10.728 1.00 95.62 100 THR A CA 1
ATOM 822 C C . THR A 1 100 ? 13.631 -5.250 11.094 1.00 95.62 100 THR A C 1
ATOM 824 O O . THR A 1 100 ? 14.055 -6.358 11.413 1.00 95.62 100 THR A O 1
ATOM 827 N N . ALA A 1 101 ? 12.326 -4.975 11.005 1.00 96.62 101 ALA A N 1
ATOM 828 C CA . ALA A 1 101 ? 11.256 -5.941 11.230 1.00 96.62 101 ALA A CA 1
ATOM 829 C C . ALA A 1 101 ? 10.748 -6.593 9.929 1.00 96.62 101 ALA A C 1
ATOM 831 O O . ALA A 1 101 ? 9.806 -7.389 9.973 1.00 96.62 101 ALA A O 1
ATOM 832 N N . ALA A 1 102 ? 11.330 -6.254 8.774 1.00 97.38 102 ALA A N 1
ATOM 833 C CA . ALA A 1 102 ? 10.909 -6.782 7.485 1.00 97.38 102 ALA A CA 1
ATOM 834 C C . ALA A 1 102 ? 11.149 -8.295 7.389 1.00 97.38 102 ALA A C 1
ATOM 836 O O . ALA A 1 102 ? 12.218 -8.806 7.728 1.00 97.38 102 ALA A O 1
ATOM 837 N N . VAL A 1 103 ? 10.148 -9.014 6.886 1.00 97.69 103 VAL A N 1
ATOM 838 C CA . VAL A 1 103 ? 10.195 -10.469 6.718 1.00 97.69 103 VAL A CA 1
ATOM 839 C C . VAL A 1 103 ? 10.013 -10.858 5.262 1.00 97.69 103 VAL A C 1
ATOM 841 O O . VAL A 1 103 ? 9.189 -10.286 4.544 1.00 97.69 103 VAL A O 1
ATOM 844 N N . ASP A 1 104 ? 10.751 -11.881 4.846 1.00 98.19 104 ASP A N 1
ATOM 845 C CA . ASP A 1 104 ? 10.621 -12.460 3.514 1.00 98.19 104 ASP A CA 1
ATOM 846 C C . ASP A 1 104 ? 9.225 -13.048 3.297 1.00 98.19 104 ASP A C 1
ATOM 848 O O . ASP A 1 104 ? 8.622 -13.674 4.183 1.00 98.19 104 ASP A O 1
ATOM 852 N N . ARG A 1 105 ? 8.704 -12.845 2.087 1.00 96.88 105 ARG A N 1
ATOM 853 C CA . ARG A 1 105 ? 7.417 -13.363 1.626 1.00 96.88 105 ARG A CA 1
ATOM 854 C C . ARG A 1 105 ? 7.529 -13.788 0.167 1.00 96.88 105 ARG A C 1
ATOM 856 O O . ARG A 1 105 ? 8.566 -13.689 -0.470 1.00 96.88 105 ARG A O 1
ATOM 863 N N . SER A 1 106 ? 6.446 -14.330 -0.364 1.00 96.12 106 SER A N 1
ATOM 864 C CA . SER A 1 106 ? 6.313 -14.574 -1.795 1.00 96.12 106 SER A CA 1
ATOM 865 C C . SER A 1 106 ? 4.902 -14.195 -2.193 1.00 96.12 106 SER A C 1
ATOM 867 O O . SER A 1 106 ? 3.940 -14.610 -1.541 1.00 96.12 106 SER A O 1
ATOM 869 N N . TYR A 1 107 ? 4.783 -13.381 -3.232 1.00 95.31 107 TYR A N 1
ATOM 870 C CA . TYR A 1 107 ? 3.506 -12.950 -3.780 1.00 95.31 107 TYR A CA 1
ATOM 871 C C . TYR A 1 107 ? 3.270 -13.618 -5.131 1.00 95.31 107 TYR A C 1
ATOM 873 O O . TYR A 1 107 ? 4.210 -14.009 -5.823 1.00 95.31 107 TYR A O 1
ATOM 881 N N . ALA A 1 108 ? 2.008 -13.738 -5.534 1.00 91.75 108 ALA A N 1
ATOM 882 C CA . ALA A 1 108 ? 1.686 -14.264 -6.855 1.00 91.75 108 ALA A CA 1
ATOM 883 C C . ALA A 1 108 ? 2.309 -13.406 -7.980 1.00 91.75 108 ALA A C 1
ATOM 885 O O . ALA A 1 108 ? 2.582 -12.210 -7.809 1.00 91.75 108 ALA A O 1
ATOM 886 N N . THR A 1 109 ? 2.552 -14.041 -9.123 1.00 81.50 109 THR A N 1
ATOM 887 C CA . THR A 1 109 ? 3.012 -13.430 -10.381 1.00 81.50 109 THR A CA 1
ATOM 888 C C . THR A 1 109 ? 1.969 -13.627 -11.457 1.00 81.50 109 THR A C 1
ATOM 890 O O . THR A 1 109 ? 1.460 -14.769 -11.534 1.00 81.50 109 THR A O 1
#

Sequence (109 aa):
VDEATLRYLGRAFGRRDEVSQTSLFPTNKPERLAVTLDAEYHPELVGVVSLELRAYTNGDFHVSYHERRAGDRRQCRWDRHDQPHNTRDHFHPLPDADTTAAVDRSYAT

Foldseek 3Di:
DPLVVLVVVLVVLVVDPQWPDWDAQDVVRGQKIKTWGDCVVDPPQWDTWIWIKHADPVGWIKIKIWTDGDVAIAIKMWTQDDDDPEHRTWIQDDRHSDPVRIDYDDDDD

Secondary structure (DSSP, 8-state):
--HHHHHHHHHHHTT-TTEEEEEES-TTSTT-EEEEEPGGGS-TTEEEEEEEEEE-TTS-EEEEEEEEETTEEEEEEEEES--SSS-SEEEE-TTB--GGG-EE-----